Protein AF-A0A9W7YNX8-F1 (afdb_monomer)

Nearest PDB structures (foldseek):
  4gmn-assembly1_A  TM=9.126E-01  e=1.471E-04  Thermochaetoides thermophila DSM 1495
  5aff-assembly1_A  TM=9.049E-01  e=1.139E-04  Thermochaetoides thermophila
  4gmo-assembly1_A  TM=9.053E-01  e=1.629E-04  Thermochaetoides thermophila DSM 1495
  7ozs-assembly1_F  TM=9.082E-01  e=2.331E-04  Thermochaetoides thermophila DSM 1495
  2b0h-assembly1_A  TM=4.043E-01  e=4.096E+00  Mus musculus

Mean predicted aligned error: 2.85 Å

Structure (mmCIF, N/CA/C/O backbone):
data_AF-A0A9W7YNX8-F1
#
_entry.id   AF-A0A9W7YNX8-F1
#
loop_
_atom_site.group_PDB
_atom_site.id
_atom_site.type_symbol
_atom_site.label_atom_id
_atom_site.label_alt_id
_atom_site.label_comp_id
_atom_site.label_asym_id
_atom_site.label_entity_id
_atom_site.label_seq_id
_atom_site.pdbx_PDB_ins_code
_atom_site.Cartn_x
_atom_site.Cartn_y
_atom_site.Cartn_z
_atom_site.occupancy
_atom_site.B_iso_or_equiv
_atom_site.auth_seq_id
_atom_site.auth_comp_id
_atom_site.auth_asym_id
_atom_site.auth_atom_id
_atom_site.pdbx_PDB_model_num
ATOM 1 N N . PRO A 1 1 ? 0.840 -0.116 -20.054 1.00 62.81 1 PRO A N 1
ATOM 2 C CA . PRO A 1 1 ? 1.959 0.172 -20.980 1.00 62.81 1 PRO A CA 1
ATOM 3 C C . PRO A 1 1 ? 1.758 1.511 -21.701 1.00 62.81 1 PRO A C 1
ATOM 5 O O . PRO A 1 1 ? 0.678 1.756 -22.229 1.00 62.81 1 PRO A O 1
ATOM 8 N N . GLY A 1 2 ? 2.761 2.388 -21.677 1.00 78.69 2 GLY A N 1
ATOM 9 C CA . GLY A 1 2 ? 2.776 3.681 -22.373 1.00 78.69 2 GLY A CA 1
ATOM 10 C C . GLY A 1 2 ? 2.306 4.892 -21.555 1.00 78.69 2 GLY A C 1
ATOM 11 O O . GLY A 1 2 ? 2.295 6.002 -22.076 1.00 78.69 2 GLY A O 1
ATOM 12 N N . HIS A 1 3 ? 1.948 4.718 -20.277 1.00 89.56 3 HIS A N 1
ATOM 13 C CA . HIS A 1 3 ? 1.423 5.790 -19.413 1.00 89.56 3 HIS A CA 1
ATOM 14 C C . HIS A 1 3 ? 2.225 5.958 -18.113 1.00 89.56 3 HIS A C 1
ATOM 16 O O . HIS A 1 3 ? 1.653 6.114 -17.032 1.00 89.56 3 HIS A O 1
ATOM 22 N N . VAL A 1 4 ? 3.556 5.928 -18.217 1.00 95.06 4 VAL A N 1
ATOM 23 C CA . VAL A 1 4 ? 4.480 5.984 -17.068 1.00 95.06 4 VAL A CA 1
ATOM 24 C C . VAL A 1 4 ? 4.237 7.218 -16.190 1.00 95.06 4 VAL A C 1
ATOM 26 O O . VAL A 1 4 ? 4.156 7.088 -14.974 1.00 95.06 4 VAL A O 1
ATOM 29 N N . ASP A 1 5 ? 4.015 8.398 -16.775 1.00 96.38 5 ASP A N 1
ATOM 30 C CA . ASP A 1 5 ? 3.772 9.624 -15.997 1.00 96.38 5 ASP A CA 1
ATOM 31 C C . ASP A 1 5 ? 2.459 9.589 -15.206 1.00 96.38 5 ASP A C 1
ATOM 33 O O . ASP A 1 5 ? 2.380 10.073 -14.073 1.00 96.38 5 ASP A O 1
ATOM 37 N N . ALA A 1 6 ? 1.406 9.013 -15.791 1.00 96.25 6 ALA A N 1
ATOM 38 C CA . ALA A 1 6 ? 0.133 8.853 -15.099 1.00 96.25 6 ALA A CA 1
ATOM 39 C C . ALA A 1 6 ? 0.270 7.842 -13.956 1.00 96.25 6 ALA A C 1
ATOM 41 O O . ALA A 1 6 ? -0.151 8.136 -12.837 1.00 96.25 6 ALA A O 1
ATOM 42 N N . ASN A 1 7 ? 0.923 6.706 -14.222 1.00 97.25 7 ASN A N 1
ATOM 43 C CA . ASN A 1 7 ? 1.244 5.700 -13.215 1.00 97.25 7 ASN A CA 1
ATOM 44 C C . ASN A 1 7 ? 2.050 6.312 -12.058 1.00 97.25 7 ASN A C 1
ATOM 46 O O . ASN A 1 7 ? 1.671 6.145 -10.901 1.00 97.25 7 ASN A O 1
ATOM 50 N N . ARG A 1 8 ? 3.063 7.132 -12.365 1.00 97.56 8 ARG A N 1
ATOM 51 C CA . ARG A 1 8 ? 3.859 7.863 -11.373 1.00 97.56 8 ARG A CA 1
ATOM 52 C C . ARG A 1 8 ? 3.000 8.736 -10.470 1.00 97.56 8 ARG A C 1
ATOM 54 O O . ARG A 1 8 ? 3.112 8.646 -9.251 1.00 97.56 8 ARG A O 1
ATOM 61 N N . ARG A 1 9 ? 2.128 9.572 -11.043 1.00 97.50 9 ARG A N 1
ATOM 62 C CA . ARG A 1 9 ? 1.248 10.455 -10.254 1.00 97.50 9 ARG A CA 1
ATOM 63 C C . ARG A 1 9 ? 0.296 9.667 -9.361 1.00 97.50 9 ARG A C 1
ATOM 65 O O . ARG A 1 9 ? 0.153 10.013 -8.194 1.00 97.50 9 ARG A O 1
ATOM 72 N N . ILE A 1 10 ? -0.324 8.616 -9.895 1.00 96.50 10 ILE A N 1
ATOM 73 C CA . ILE A 1 10 ? -1.266 7.775 -9.146 1.00 96.50 10 ILE A CA 1
ATOM 74 C C . ILE A 1 10 ? -0.538 7.025 -8.028 1.00 96.50 10 ILE A C 1
ATOM 76 O O . ILE A 1 10 ? -0.974 7.069 -6.883 1.00 96.50 10 ILE A O 1
ATOM 80 N N . GLY A 1 11 ? 0.600 6.397 -8.330 1.00 96.88 11 GLY A N 1
ATOM 81 C CA . GLY A 1 11 ? 1.402 5.663 -7.353 1.00 96.88 11 GLY A CA 1
ATOM 82 C C . GLY A 1 11 ? 1.874 6.548 -6.205 1.00 96.88 11 GLY A C 1
ATOM 83 O O . GLY A 1 11 ? 1.693 6.195 -5.043 1.00 96.88 11 GLY A O 1
ATOM 84 N N . LEU A 1 12 ? 2.416 7.729 -6.514 1.00 97.75 12 LEU A N 1
ATOM 85 C CA . LEU A 1 12 ? 2.821 8.689 -5.487 1.00 97.75 12 LEU A CA 1
ATOM 86 C C . LEU A 1 12 ? 1.625 9.173 -4.664 1.00 97.75 12 LEU A C 1
ATOM 88 O O . LEU A 1 12 ? 1.712 9.204 -3.441 1.00 97.75 12 LEU A O 1
ATOM 92 N N . PHE A 1 13 ? 0.492 9.473 -5.303 1.00 97.75 13 PHE A N 1
ATOM 93 C CA . PHE A 1 13 ? -0.720 9.880 -4.595 1.00 97.75 13 PHE A CA 1
ATOM 94 C C . PHE A 1 13 ? -1.215 8.807 -3.614 1.00 97.75 13 PHE A C 1
ATOM 96 O O . PHE A 1 13 ? -1.494 9.126 -2.458 1.00 97.75 13 PHE A O 1
ATOM 103 N N . LEU A 1 14 ? -1.276 7.540 -4.038 1.00 97.88 14 LEU A N 1
ATOM 104 C CA . LEU A 1 14 ? -1.677 6.429 -3.172 1.00 97.88 14 LEU A CA 1
ATOM 105 C C . LEU A 1 14 ? -0.748 6.311 -1.958 1.00 97.88 14 LEU A C 1
ATOM 107 O O . LEU A 1 14 ? -1.221 6.243 -0.824 1.00 97.88 14 LEU A O 1
ATOM 111 N N . VAL A 1 15 ? 0.570 6.338 -2.172 1.00 98.00 15 VAL A N 1
ATOM 112 C CA . VAL A 1 15 ? 1.543 6.153 -1.086 1.00 98.00 15 VAL A CA 1
ATOM 113 C C . VAL A 1 15 ? 1.584 7.363 -0.147 1.00 98.00 15 VAL A C 1
ATOM 115 O O . VAL A 1 15 ? 1.548 7.174 1.067 1.00 98.00 15 VAL A O 1
ATOM 118 N N . ASP A 1 16 ? 1.637 8.593 -0.665 1.00 97.12 16 ASP A N 1
ATOM 119 C CA . ASP A 1 16 ? 1.766 9.811 0.149 1.00 97.12 16 ASP A CA 1
ATOM 120 C C . ASP A 1 16 ? 0.455 10.238 0.806 1.00 97.12 16 ASP A C 1
ATOM 122 O O . ASP A 1 16 ? 0.411 10.506 2.008 1.00 97.12 16 ASP A O 1
ATOM 126 N N . HIS A 1 17 ? -0.622 10.313 0.028 1.00 96.50 17 HIS A N 1
ATOM 127 C CA . HIS A 1 17 ? -1.843 10.991 0.457 1.00 96.50 17 HIS A CA 1
ATOM 128 C C . HIS A 1 17 ? -2.926 10.045 0.960 1.00 96.50 17 HIS A C 1
ATOM 130 O O . HIS A 1 17 ? -3.728 10.462 1.792 1.00 96.50 17 HIS A O 1
ATOM 136 N N . VAL A 1 18 ? -2.949 8.791 0.503 1.00 97.00 18 VAL A N 1
ATOM 137 C CA . VAL A 1 18 ? -3.925 7.808 0.993 1.00 97.00 18 VAL A CA 1
ATOM 138 C C . VAL A 1 18 ? -3.324 6.971 2.115 1.00 97.00 18 VAL A C 1
ATOM 140 O O . VAL A 1 18 ? -3.890 6.896 3.196 1.00 97.00 18 VAL A O 1
ATOM 143 N N . ILE A 1 19 ? -2.146 6.383 1.912 1.00 98.00 19 ILE A N 1
ATOM 144 C CA . ILE A 1 19 ? -1.564 5.471 2.901 1.00 98.00 19 ILE A CA 1
ATOM 145 C C . ILE A 1 19 ? -0.823 6.250 3.993 1.00 98.00 19 ILE A C 1
ATOM 147 O O . ILE A 1 19 ? -1.210 6.198 5.162 1.00 98.00 19 ILE A O 1
ATOM 151 N N . ALA A 1 20 ? 0.236 6.988 3.644 1.00 97.31 20 ALA A N 1
ATOM 152 C CA . ALA A 1 20 ? 1.098 7.630 4.637 1.00 97.31 20 ALA A CA 1
ATOM 153 C C . ALA A 1 20 ? 0.343 8.674 5.469 1.00 97.31 20 ALA A C 1
ATOM 155 O O . ALA A 1 20 ? 0.404 8.631 6.700 1.00 97.31 20 ALA A O 1
ATOM 156 N N . ALA A 1 21 ? -0.405 9.570 4.820 1.00 96.38 21 ALA A N 1
ATOM 157 C CA . ALA A 1 21 ? -1.156 10.610 5.515 1.00 96.38 21 ALA A CA 1
ATOM 158 C C . ALA A 1 21 ? -2.226 10.035 6.459 1.00 96.38 21 ALA A C 1
ATOM 160 O O . ALA A 1 21 ? -2.331 10.488 7.600 1.00 96.38 21 ALA A O 1
ATOM 161 N N . SER A 1 22 ? -2.980 9.006 6.048 1.00 96.31 22 SER A N 1
ATOM 162 C CA . SER A 1 22 ? -3.975 8.374 6.927 1.00 96.31 22 SER A CA 1
ATOM 163 C C . SER A 1 22 ? -3.332 7.644 8.106 1.00 96.31 22 SER A C 1
ATOM 165 O O . SER A 1 22 ? -3.827 7.740 9.231 1.00 96.31 22 SER A O 1
ATOM 167 N N . LEU A 1 23 ? -2.200 6.968 7.891 1.00 96.31 23 LEU 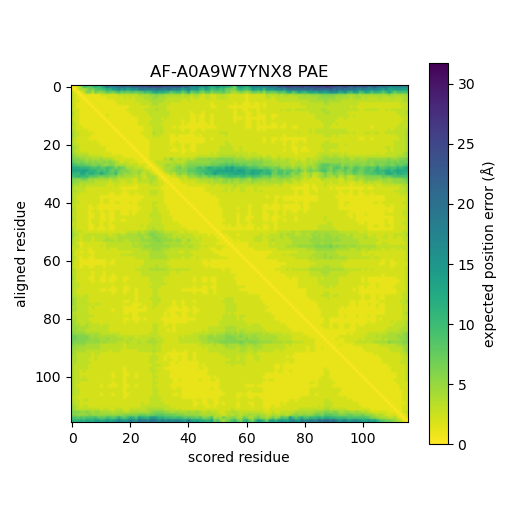A N 1
ATOM 168 C CA . LEU A 1 23 ? -1.447 6.323 8.969 1.00 96.31 23 LEU A CA 1
ATOM 169 C C . LEU A 1 23 ? -0.868 7.344 9.958 1.00 96.31 23 LEU A C 1
ATOM 171 O O . LEU A 1 23 ? -0.927 7.123 11.167 1.00 96.31 23 LEU A O 1
ATOM 175 N N . GLN A 1 24 ? -0.352 8.472 9.467 1.00 94.50 24 GLN A N 1
ATOM 176 C CA . GLN A 1 24 ? 0.164 9.555 10.303 1.00 94.50 24 GLN A CA 1
ATOM 177 C C . GLN A 1 24 ? -0.949 10.244 11.101 1.00 94.50 24 GLN A C 1
ATOM 179 O O . GLN A 1 24 ? -0.772 10.505 12.291 1.00 94.50 24 GLN A O 1
ATOM 184 N N . ALA A 1 25 ? -2.099 10.505 10.475 1.00 92.06 25 ALA A N 1
ATOM 185 C CA . ALA A 1 25 ? -3.263 11.064 11.154 1.00 92.06 25 ALA A CA 1
ATOM 186 C C . ALA A 1 25 ? -3.756 10.132 12.271 1.00 92.06 25 ALA A C 1
ATOM 188 O O . ALA A 1 25 ? -4.056 10.588 13.372 1.00 92.06 25 ALA A O 1
ATOM 189 N N . ASN A 1 26 ? -3.759 8.818 12.030 1.00 91.88 26 ASN A N 1
ATOM 190 C CA . ASN A 1 26 ? -4.164 7.834 13.031 1.00 91.88 26 ASN A CA 1
ATOM 191 C C . ASN A 1 26 ? -3.146 7.641 14.175 1.00 91.88 26 ASN A C 1
ATOM 193 O O . ASN A 1 26 ? -3.497 7.104 15.222 1.00 91.88 26 ASN A O 1
ATOM 197 N N . ALA A 1 27 ? -1.893 8.072 14.005 1.00 88.88 27 ALA A N 1
ATOM 198 C CA . ALA A 1 27 ? -0.890 8.029 15.072 1.00 88.88 27 ALA A CA 1
ATOM 199 C C . ALA A 1 27 ? -1.123 9.091 16.164 1.00 88.88 27 ALA A C 1
ATOM 201 O O . ALA A 1 27 ? -0.498 9.025 17.223 1.00 88.88 27 ALA A O 1
ATOM 202 N N . GLN A 1 28 ? -1.999 10.069 15.917 1.00 87.69 28 GLN A N 1
ATOM 203 C CA . GLN A 1 28 ? -2.344 11.100 16.890 1.00 87.69 28 GLN A CA 1
ATOM 204 C C . GLN A 1 28 ? -3.271 10.559 17.996 1.00 87.69 28 GLN A C 1
ATOM 206 O O . GLN A 1 28 ? -4.016 9.596 17.776 1.00 87.69 28 GLN A O 1
ATOM 211 N N . PRO A 1 29 ? -3.270 11.176 19.193 1.00 83.19 29 PRO A N 1
ATOM 212 C CA . PRO A 1 29 ? -4.231 10.851 20.243 1.00 83.19 29 PRO A CA 1
ATOM 213 C C . PRO A 1 29 ? -5.671 10.952 19.720 1.00 83.19 29 PRO A C 1
ATOM 215 O O . PRO A 1 29 ? -6.052 11.967 19.143 1.00 83.19 29 PRO A O 1
ATOM 218 N N . GLY A 1 30 ? -6.470 9.901 19.917 1.00 82.00 30 GLY A N 1
ATOM 219 C CA . GLY A 1 30 ? -7.838 9.830 19.387 1.00 82.00 30 GLY A CA 1
ATOM 220 C C . GLY A 1 30 ? -7.964 9.207 17.991 1.00 82.00 30 GLY A C 1
ATOM 221 O O . GLY A 1 30 ? -9.044 9.268 17.407 1.00 82.00 30 GLY A O 1
ATOM 222 N N . GLY A 1 31 ? -6.900 8.587 17.465 1.00 82.25 31 GLY A N 1
ATOM 223 C CA . GLY A 1 31 ? -6.958 7.777 16.247 1.00 82.25 31 GLY A CA 1
ATOM 224 C C . GLY A 1 31 ? -8.086 6.733 16.269 1.00 82.25 31 GLY A C 1
ATOM 225 O O . GLY A 1 31 ? -8.360 6.102 17.294 1.00 82.25 31 GLY A O 1
ATOM 226 N N . THR A 1 32 ? -8.754 6.554 15.128 1.00 90.62 32 THR A N 1
ATOM 227 C CA . THR A 1 32 ? -9.907 5.655 14.964 1.00 90.62 32 THR A CA 1
ATOM 228 C C . THR A 1 32 ? -9.636 4.601 13.890 1.00 90.62 32 THR A C 1
ATOM 230 O O . THR A 1 32 ? -8.681 4.681 13.123 1.00 90.62 32 THR A O 1
ATOM 233 N N . CYS A 1 33 ? -10.498 3.589 13.792 1.00 91.75 33 CYS A N 1
ATOM 234 C CA . CYS A 1 33 ? -10.390 2.569 12.746 1.00 91.75 33 CYS A CA 1
ATOM 235 C C . CYS A 1 33 ? -10.883 3.022 11.358 1.00 91.75 33 CYS A C 1
ATOM 237 O O . CYS A 1 33 ? -10.834 2.229 10.421 1.00 91.75 33 CYS A O 1
ATOM 239 N N . ALA A 1 34 ? -11.318 4.279 11.192 1.00 94.12 34 ALA A N 1
ATOM 240 C CA . ALA A 1 34 ? -11.896 4.777 9.938 1.00 94.12 34 ALA A CA 1
ATOM 241 C C . ALA A 1 34 ? -10.926 4.716 8.742 1.00 94.12 34 ALA A C 1
ATOM 243 O O . ALA A 1 34 ? -11.355 4.602 7.599 1.00 94.12 34 ALA A O 1
ATOM 244 N N . ALA A 1 35 ? -9.616 4.756 8.999 1.00 95.75 35 ALA A N 1
ATOM 245 C CA . ALA A 1 35 ? -8.598 4.675 7.956 1.00 95.75 35 ALA A CA 1
ATOM 246 C C . ALA A 1 35 ? -8.353 3.248 7.428 1.00 95.75 35 ALA A C 1
ATOM 248 O O . ALA A 1 35 ? -7.653 3.097 6.433 1.00 95.75 35 ALA A O 1
ATOM 249 N N . VAL A 1 36 ? -8.889 2.199 8.066 1.00 97.62 36 VAL A N 1
ATOM 250 C CA . VAL A 1 36 ? -8.577 0.806 7.693 1.00 97.62 36 VAL A CA 1
ATOM 251 C C . VAL A 1 36 ? -8.970 0.497 6.252 1.00 97.62 36 VAL A C 1
ATOM 253 O O . VAL A 1 36 ? -8.142 -0.021 5.511 1.00 97.62 36 VAL A O 1
ATOM 256 N N . GLU A 1 37 ? -10.202 0.808 5.850 1.00 97.19 37 GLU A N 1
ATOM 257 C CA . GLU A 1 37 ? -10.685 0.505 4.498 1.00 97.19 37 GLU A CA 1
ATOM 258 C C . GLU A 1 37 ? -9.914 1.254 3.405 1.00 97.19 37 GLU A C 1
ATOM 260 O O . GLU A 1 37 ? -9.345 0.578 2.550 1.00 97.19 37 GLU A O 1
ATOM 265 N N . PRO A 1 38 ? -9.802 2.599 3.423 1.00 97.12 38 PRO A N 1
ATOM 266 C CA . PRO A 1 38 ? -9.093 3.308 2.359 1.00 97.12 38 PRO A CA 1
ATOM 267 C C . PRO A 1 38 ? -7.614 2.916 2.276 1.00 97.12 38 PRO A C 1
ATOM 269 O O . PRO A 1 38 ? -7.070 2.831 1.179 1.00 97.12 38 PRO A O 1
ATOM 272 N N . VAL A 1 39 ? -6.962 2.636 3.412 1.00 98.38 39 VAL A N 1
ATOM 273 C CA . VAL A 1 39 ? -5.563 2.190 3.419 1.00 98.38 39 VAL A CA 1
ATOM 274 C C . VAL A 1 39 ? -5.427 0.768 2.873 1.00 98.38 39 VAL A C 1
ATOM 276 O O . VAL A 1 39 ? -4.502 0.512 2.107 1.00 98.38 39 VAL A O 1
ATOM 279 N N . ALA A 1 40 ? -6.328 -0.150 3.234 1.00 98.31 40 ALA A N 1
ATOM 280 C CA . ALA A 1 40 ? -6.301 -1.518 2.720 1.00 98.31 40 ALA A CA 1
ATOM 281 C C . ALA A 1 40 ? -6.529 -1.554 1.201 1.00 98.31 40 ALA A C 1
ATOM 283 O O . ALA A 1 40 ? -5.728 -2.156 0.496 1.00 98.31 40 ALA A O 1
ATOM 284 N N . GLU A 1 41 ? -7.542 -0.846 0.692 1.00 98.31 41 GLU A N 1
ATOM 285 C CA . GLU A 1 41 ? -7.816 -0.764 -0.753 1.00 98.31 41 GLU A CA 1
ATOM 286 C C . GLU A 1 41 ? -6.651 -0.120 -1.518 1.00 98.31 41 GLU A C 1
ATOM 288 O O . GLU A 1 41 ? -6.265 -0.581 -2.589 1.00 98.31 41 GLU A O 1
ATOM 293 N N . ALA A 1 42 ? -6.041 0.933 -0.963 1.00 98.44 42 ALA A N 1
ATOM 294 C CA . ALA A 1 42 ? -4.886 1.571 -1.587 1.00 98.44 42 ALA A CA 1
ATOM 295 C C . ALA A 1 42 ? -3.659 0.652 -1.639 1.00 98.44 42 ALA A C 1
ATOM 297 O O . ALA A 1 42 ? -2.887 0.730 -2.593 1.00 98.44 42 ALA A O 1
ATOM 298 N N . LEU A 1 43 ? -3.470 -0.204 -0.630 1.00 98.56 43 LEU A N 1
ATOM 299 C CA . LEU A 1 43 ? -2.412 -1.212 -0.622 1.00 98.56 43 LEU A CA 1
ATOM 300 C C . LEU A 1 43 ? -2.676 -2.314 -1.648 1.00 98.56 43 LEU A C 1
ATOM 302 O O . LEU A 1 43 ? -1.764 -2.630 -2.404 1.00 98.56 43 LEU A O 1
ATOM 306 N N . ASP A 1 44 ? -3.899 -2.838 -1.722 1.00 98.44 44 ASP A N 1
ATOM 307 C CA . ASP A 1 44 ? -4.265 -3.854 -2.716 1.00 98.44 44 ASP A CA 1
ATOM 308 C C . ASP A 1 44 ? -4.052 -3.317 -4.145 1.00 98.44 44 ASP A C 1
ATOM 310 O O . ASP A 1 44 ? -3.338 -3.935 -4.935 1.00 98.44 44 ASP A O 1
ATOM 314 N N . LEU A 1 45 ? -4.510 -2.091 -4.435 1.00 98.00 45 LEU A N 1
ATOM 315 C CA . LEU A 1 45 ? -4.239 -1.418 -5.715 1.00 98.00 45 LEU A CA 1
ATOM 316 C C . LEU A 1 45 ? -2.741 -1.247 -5.989 1.00 98.00 45 LEU A C 1
ATOM 318 O O . LEU A 1 45 ? -2.292 -1.380 -7.126 1.00 98.00 45 LEU A O 1
ATOM 322 N N . LEU A 1 46 ? -1.948 -0.927 -4.966 1.00 97.94 46 LEU A N 1
ATOM 323 C CA . LEU A 1 46 ? -0.503 -0.791 -5.111 1.00 97.94 46 LEU A CA 1
ATOM 324 C C . LEU A 1 46 ? 0.151 -2.133 -5.474 1.00 97.94 46 LEU A C 1
ATOM 326 O O . LEU A 1 46 ? 1.068 -2.154 -6.296 1.00 97.94 46 LEU A O 1
ATOM 330 N N . PHE A 1 47 ? -0.302 -3.230 -4.865 1.00 97.81 47 PHE A N 1
ATOM 331 C CA . PHE A 1 47 ? 0.201 -4.572 -5.151 1.00 97.81 47 PHE A CA 1
ATOM 332 C C . PHE A 1 47 ? -0.163 -5.007 -6.568 1.00 97.81 47 PHE A C 1
ATOM 334 O O . PHE A 1 47 ? 0.701 -5.529 -7.269 1.00 97.81 47 PHE A O 1
ATOM 341 N N . ASP A 1 48 ? -1.385 -4.716 -7.014 1.00 97.38 48 ASP A N 1
ATOM 342 C CA . ASP A 1 48 ? -1.834 -5.004 -8.377 1.00 97.38 48 ASP A CA 1
ATOM 343 C C . ASP A 1 48 ? -1.038 -4.210 -9.418 1.00 97.38 48 ASP A C 1
ATOM 345 O O . ASP A 1 48 ? -0.650 -4.749 -10.454 1.00 97.38 48 ASP A O 1
ATOM 349 N N . ILE A 1 49 ? -0.754 -2.931 -9.141 1.00 95.88 49 ILE A N 1
ATOM 350 C CA . ILE A 1 49 ? 0.031 -2.086 -10.044 1.00 95.88 49 ILE A CA 1
ATOM 351 C C . ILE A 1 49 ? 1.486 -2.562 -10.086 1.00 95.88 49 ILE A C 1
ATOM 353 O O . ILE A 1 49 ? 2.017 -2.763 -11.166 1.00 95.88 49 ILE A O 1
ATOM 357 N N . TYR A 1 50 ? 2.158 -2.744 -8.948 1.00 96.69 50 TYR A N 1
ATOM 358 C CA . TYR A 1 50 ? 3.615 -2.967 -8.901 1.00 96.69 50 TYR A CA 1
ATOM 359 C C . TYR A 1 50 ? 4.027 -4.422 -8.625 1.00 96.69 50 TYR A C 1
ATOM 361 O O . TYR A 1 50 ? 5.133 -4.680 -8.135 1.00 96.69 50 TYR A O 1
ATOM 369 N N . GLY A 1 51 ? 3.143 -5.371 -8.930 1.00 95.75 51 GLY A N 1
ATOM 370 C CA . GLY A 1 51 ? 3.331 -6.801 -8.680 1.00 95.75 51 GLY A CA 1
ATOM 371 C C . GLY A 1 51 ? 4.382 -7.490 -9.550 1.00 95.75 51 GLY A C 1
ATOM 372 O O . GLY A 1 51 ? 4.852 -8.554 -9.167 1.00 95.75 51 GLY A O 1
ATOM 373 N N . ASP A 1 52 ? 4.780 -6.896 -10.677 1.00 93.75 52 ASP A N 1
ATOM 374 C CA . ASP A 1 52 ? 5.712 -7.510 -11.631 1.00 93.75 52 ASP A CA 1
ATOM 375 C C . ASP A 1 52 ? 6.701 -6.473 -12.185 1.00 93.75 52 ASP A C 1
ATOM 377 O O . ASP A 1 52 ? 6.310 -5.433 -12.723 1.00 93.75 52 ASP A O 1
ATOM 381 N N . MET A 1 53 ? 8.001 -6.752 -12.062 1.00 93.88 53 MET A N 1
ATOM 382 C CA . MET A 1 53 ? 9.063 -5.892 -12.589 1.00 93.88 53 MET A CA 1
ATOM 383 C C . MET A 1 53 ? 9.064 -5.743 -14.117 1.00 93.88 53 MET A C 1
ATOM 385 O O . MET A 1 53 ? 9.709 -4.824 -14.625 1.00 93.88 53 MET A O 1
ATOM 389 N N . ALA A 1 54 ? 8.419 -6.651 -14.858 1.00 93.75 54 ALA A N 1
ATOM 390 C CA . ALA A 1 54 ? 8.411 -6.648 -16.320 1.00 93.75 54 ALA A CA 1
ATOM 391 C C . ALA A 1 54 ? 7.608 -5.477 -16.908 1.00 93.75 54 ALA A C 1
ATOM 393 O O . ALA A 1 54 ? 7.735 -5.169 -18.097 1.00 93.75 54 ALA A O 1
ATOM 394 N N . TYR A 1 55 ? 6.789 -4.806 -16.093 1.00 94.19 55 TYR A N 1
ATOM 395 C CA . TYR A 1 55 ? 6.042 -3.636 -16.526 1.00 94.19 55 TYR A CA 1
ATOM 396 C C . TYR A 1 55 ? 6.934 -2.404 -16.721 1.00 94.19 55 TYR A C 1
ATOM 398 O O . TYR A 1 55 ? 7.858 -2.119 -15.960 1.00 94.19 55 TYR A O 1
ATOM 406 N N . ASP A 1 56 ? 6.581 -1.605 -17.727 1.00 94.50 56 ASP A N 1
ATOM 407 C CA . ASP A 1 56 ? 7.324 -0.425 -18.180 1.00 94.50 56 ASP A CA 1
ATOM 408 C C . ASP A 1 56 ? 7.448 0.688 -17.129 1.00 94.50 56 ASP A C 1
ATOM 410 O O . ASP A 1 56 ? 8.319 1.550 -17.237 1.00 94.50 56 ASP A O 1
ATOM 414 N N . TYR A 1 57 ? 6.594 0.668 -16.108 1.00 94.69 57 TYR A N 1
ATOM 415 C CA . TYR A 1 57 ? 6.588 1.637 -15.019 1.00 94.69 57 TYR A CA 1
ATOM 416 C C . TYR A 1 57 ? 7.326 1.1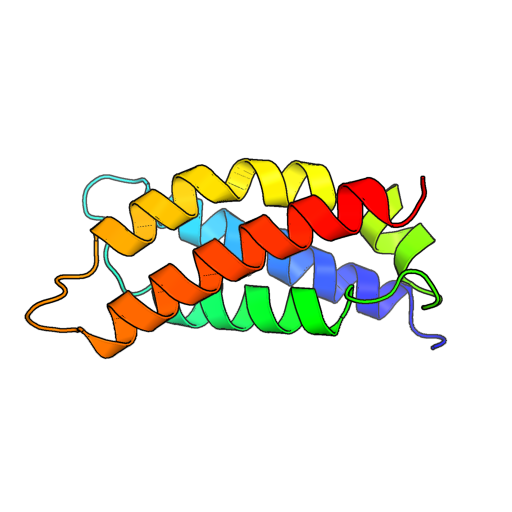72 -13.751 1.00 94.69 57 TYR A C 1
ATOM 418 O O . TYR A 1 57 ? 7.599 2.012 -12.896 1.00 94.69 57 TYR A O 1
ATOM 426 N N . ASP A 1 58 ? 7.693 -0.107 -13.597 1.00 96.00 58 ASP A N 1
ATOM 427 C CA . ASP A 1 58 ? 8.300 -0.585 -12.341 1.00 96.00 58 ASP A CA 1
ATOM 428 C C . ASP A 1 58 ? 9.654 0.091 -12.074 1.00 96.00 58 ASP A C 1
ATOM 430 O O . ASP A 1 58 ? 9.867 0.707 -11.031 1.00 96.00 58 ASP A O 1
ATOM 434 N N . GLU A 1 59 ? 10.554 0.073 -13.056 1.00 95.69 59 GLU A N 1
ATOM 435 C CA . GLU A 1 59 ? 11.851 0.744 -12.938 1.00 95.69 59 GLU A CA 1
ATOM 436 C C . GLU A 1 59 ? 11.718 2.277 -12.798 1.00 95.69 59 GLU A C 1
ATOM 438 O O . GLU A 1 59 ? 12.204 2.834 -11.808 1.00 95.69 59 GLU A O 1
ATOM 443 N N . PRO A 1 60 ? 11.075 3.012 -13.731 1.00 96.69 60 PRO A N 1
ATOM 444 C CA . PRO A 1 60 ? 11.052 4.471 -13.662 1.00 96.69 60 PRO A CA 1
ATOM 445 C C . PRO A 1 60 ? 10.197 5.035 -12.521 1.00 96.69 60 PRO A C 1
ATOM 447 O O . PRO A 1 60 ? 10.408 6.190 -12.159 1.00 96.69 60 PRO A O 1
ATOM 450 N N . VAL A 1 61 ? 9.264 4.259 -11.957 1.00 97.12 61 VAL A N 1
ATOM 451 C CA . VAL A 1 61 ? 8.385 4.707 -10.869 1.00 97.12 61 VAL A CA 1
ATOM 452 C C . VAL A 1 61 ? 8.711 3.991 -9.567 1.00 97.12 61 VAL A C 1
ATOM 454 O O . VAL A 1 61 ? 9.238 4.618 -8.654 1.00 97.12 61 VAL A O 1
ATOM 457 N N . PHE A 1 62 ? 8.439 2.691 -9.449 1.00 97.19 62 PHE A N 1
ATOM 458 C CA . PHE A 1 62 ? 8.561 1.981 -8.171 1.00 97.19 62 PHE A CA 1
ATOM 459 C C . PHE A 1 62 ? 9.988 2.026 -7.607 1.00 97.19 62 PHE A C 1
ATOM 461 O O . PHE A 1 62 ? 10.189 2.340 -6.425 1.00 97.19 62 PHE A O 1
ATOM 468 N N . VAL A 1 63 ? 10.980 1.756 -8.461 1.00 96.62 63 VAL A N 1
ATOM 469 C CA . VAL A 1 63 ? 12.398 1.730 -8.082 1.00 96.62 63 VAL A CA 1
ATOM 470 C C . VAL A 1 63 ? 12.940 3.147 -7.902 1.00 96.62 63 VAL A C 1
ATOM 472 O O . VAL A 1 63 ? 13.416 3.488 -6.815 1.00 96.62 63 VAL A O 1
ATOM 475 N N . ARG A 1 64 ? 12.850 3.999 -8.932 1.00 97.31 64 ARG A N 1
ATOM 476 C CA . ARG A 1 64 ? 13.460 5.342 -8.901 1.00 97.31 64 ARG A CA 1
ATOM 477 C C . ARG A 1 64 ? 12.811 6.295 -7.897 1.00 97.31 64 ARG A C 1
ATOM 479 O O . ARG A 1 64 ? 13.532 7.072 -7.274 1.00 97.31 64 ARG A O 1
ATOM 486 N N . GLU A 1 65 ? 11.502 6.190 -7.657 1.00 97.75 65 GLU A N 1
ATOM 487 C CA . GLU A 1 65 ? 10.799 6.971 -6.622 1.00 97.75 65 GLU A CA 1
ATOM 488 C C . GLU A 1 65 ? 10.922 6.363 -5.217 1.00 97.75 65 GLU A C 1
ATOM 490 O O . GLU A 1 65 ? 10.357 6.884 -4.251 1.00 97.75 65 GLU A O 1
ATOM 495 N N . LYS A 1 66 ? 11.683 5.269 -5.071 1.00 97.25 66 LYS A N 1
ATOM 496 C CA . LYS A 1 66 ? 12.005 4.636 -3.786 1.00 97.25 66 LYS A CA 1
ATOM 497 C C . LYS A 1 66 ? 10.751 4.242 -2.998 1.00 97.25 66 LYS A C 1
ATOM 499 O O . LYS A 1 66 ? 10.683 4.448 -1.782 1.00 97.25 66 LYS A O 1
ATOM 504 N N . LEU A 1 67 ? 9.768 3.640 -3.668 1.00 97.56 67 LEU A N 1
ATOM 505 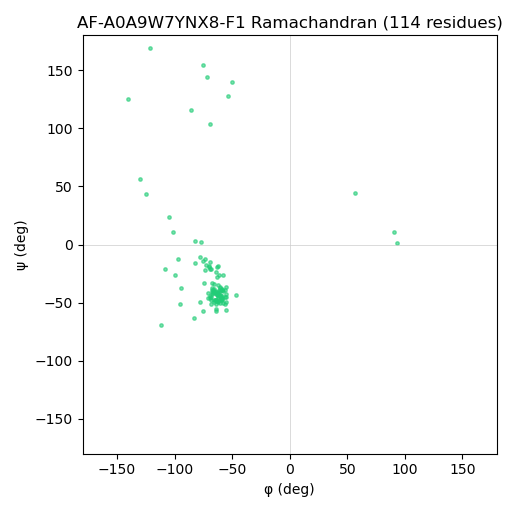C CA . LEU A 1 67 ? 8.523 3.233 -3.011 1.00 97.56 67 LEU A CA 1
ATOM 506 C C . LEU A 1 67 ? 8.757 2.095 -2.006 1.00 97.56 67 LEU A C 1
ATOM 508 O O . LEU A 1 67 ? 8.214 2.135 -0.905 1.00 97.56 67 LEU A O 1
ATOM 512 N N . LEU A 1 68 ? 9.643 1.139 -2.303 1.00 97.69 68 LEU A N 1
ATOM 513 C CA . LEU A 1 68 ? 9.925 0.013 -1.401 1.00 97.69 68 LEU A CA 1
ATOM 514 C C . LEU A 1 68 ? 10.406 0.441 0.010 1.00 97.69 68 LEU A C 1
ATOM 516 O O . LEU A 1 68 ? 9.826 -0.019 0.998 1.00 97.69 68 LEU A O 1
ATOM 520 N N . PRO A 1 69 ? 11.415 1.324 0.170 1.00 97.75 69 PRO A N 1
ATOM 521 C CA . PRO A 1 69 ? 11.775 1.863 1.484 1.00 97.75 69 PRO A CA 1
ATOM 522 C C . PRO A 1 69 ? 10.618 2.544 2.227 1.00 97.75 69 PRO A C 1
ATOM 524 O O . PRO A 1 69 ? 10.523 2.410 3.446 1.00 97.75 69 PRO A O 1
ATOM 527 N N . ARG A 1 70 ? 9.728 3.241 1.513 1.00 97.62 70 ARG A N 1
ATOM 528 C CA . ARG A 1 70 ? 8.567 3.922 2.107 1.00 97.62 70 ARG A CA 1
ATOM 529 C C . ARG A 1 70 ? 7.544 2.912 2.623 1.00 97.62 70 ARG A C 1
ATOM 531 O O . ARG A 1 70 ? 7.120 3.013 3.769 1.00 97.62 70 ARG A O 1
ATOM 538 N N . LEU A 1 71 ? 7.247 1.868 1.847 1.00 98.00 71 LEU A N 1
ATOM 539 C CA . LEU A 1 71 ? 6.381 0.762 2.276 1.00 98.00 71 LEU A CA 1
ATOM 540 C C . LEU A 1 71 ? 6.919 0.052 3.525 1.00 98.00 71 LEU A C 1
ATOM 542 O O . LEU A 1 71 ? 6.157 -0.258 4.441 1.00 98.00 71 LEU A O 1
ATOM 546 N N . ARG A 1 72 ? 8.242 -0.139 3.628 1.00 98.19 72 ARG A N 1
ATOM 547 C CA . ARG A 1 72 ? 8.876 -0.698 4.839 1.00 98.19 72 ARG A CA 1
ATOM 548 C C . ARG A 1 72 ? 8.577 0.120 6.090 1.00 98.19 72 ARG A C 1
ATOM 550 O O . ARG A 1 72 ? 8.317 -0.460 7.143 1.00 98.19 72 ARG A O 1
ATOM 557 N N . GLN A 1 73 ? 8.584 1.446 5.980 1.00 97.62 73 GLN A N 1
ATOM 558 C CA . GLN A 1 73 ? 8.295 2.344 7.102 1.00 97.62 73 GLN A CA 1
ATOM 559 C C . GLN A 1 73 ? 6.824 2.281 7.545 1.00 97.62 73 GLN A C 1
ATOM 561 O O . GLN A 1 73 ? 6.521 2.586 8.696 1.00 97.62 73 GLN A O 1
ATOM 566 N N . MET A 1 74 ? 5.917 1.826 6.677 1.00 97.50 74 MET A N 1
ATOM 567 C CA . MET A 1 74 ? 4.477 1.752 6.950 1.00 97.50 74 MET A CA 1
ATOM 568 C C . MET A 1 74 ? 4.059 0.505 7.741 1.00 97.50 74 MET A C 1
ATOM 570 O O . MET A 1 74 ? 2.979 0.500 8.329 1.00 97.50 74 MET A O 1
ATOM 574 N N . LEU A 1 75 ? 4.904 -0.530 7.841 1.00 97.75 75 LEU A N 1
ATOM 575 C CA . LEU A 1 75 ? 4.557 -1.779 8.539 1.00 97.75 75 LEU A CA 1
ATOM 576 C C . LEU A 1 75 ? 4.196 -1.577 10.017 1.00 97.75 75 LEU A C 1
ATOM 578 O O . LEU A 1 75 ? 3.236 -2.169 10.512 1.00 97.75 75 LEU A O 1
ATOM 582 N N . ALA A 1 7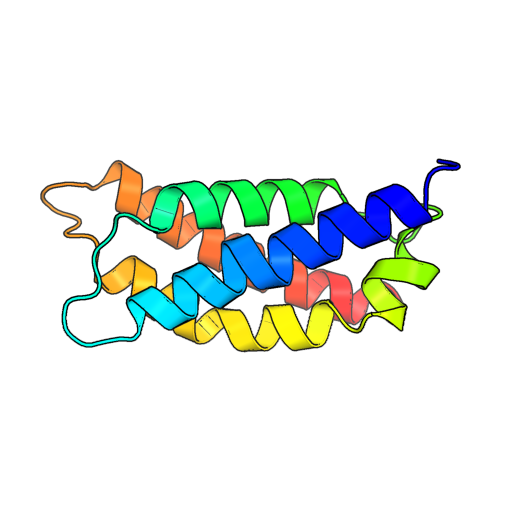6 ? 4.973 -0.774 10.745 1.00 97.38 76 ALA A N 1
ATOM 583 C CA . ALA A 1 76 ? 4.694 -0.514 12.155 1.00 97.38 76 ALA A CA 1
ATOM 584 C C . ALA A 1 76 ? 3.409 0.325 12.345 1.00 97.38 76 ALA A C 1
ATOM 586 O O . ALA A 1 76 ? 2.551 -0.108 13.119 1.00 97.38 76 ALA A O 1
ATOM 587 N N . PRO A 1 77 ? 3.205 1.442 11.616 1.00 97.38 77 PRO A N 1
ATOM 588 C CA . PRO A 1 77 ? 1.936 2.171 11.622 1.00 97.38 77 PRO A CA 1
ATOM 589 C C . PRO A 1 77 ? 0.718 1.323 11.235 1.00 97.38 77 PRO A C 1
ATOM 591 O O . PRO A 1 77 ? -0.315 1.439 11.888 1.00 97.38 77 PRO A O 1
ATOM 594 N N . MET A 1 78 ? 0.837 0.420 10.254 1.00 98.00 78 MET A N 1
ATOM 595 C CA . MET A 1 78 ? -0.239 -0.513 9.885 1.00 98.00 78 MET A CA 1
ATOM 596 C C . MET A 1 78 ? -0.650 -1.405 11.058 1.00 98.00 78 MET A C 1
ATOM 598 O O . MET A 1 78 ? -1.827 -1.503 11.396 1.00 98.00 78 MET A O 1
ATOM 602 N N . ARG A 1 79 ? 0.323 -1.988 11.769 1.00 97.38 79 ARG A N 1
ATOM 603 C CA . ARG A 1 79 ? 0.042 -2.781 12.978 1.00 97.38 79 ARG A CA 1
ATOM 604 C C . ARG A 1 79 ? -0.641 -1.953 14.064 1.00 97.38 79 ARG A C 1
ATOM 606 O O . ARG A 1 79 ? -1.492 -2.479 14.779 1.00 97.38 79 ARG A O 1
ATOM 613 N N . SER A 1 80 ? -0.263 -0.685 14.215 1.00 96.44 80 SER A N 1
ATOM 614 C CA . SER A 1 80 ? -0.918 0.236 15.149 1.00 96.44 80 SER A CA 1
ATOM 615 C C . SER A 1 80 ? -2.351 0.557 14.724 1.00 96.44 80 SER A C 1
ATOM 617 O O . SER A 1 80 ? -3.237 0.532 15.573 1.00 96.44 80 SER A O 1
ATOM 619 N N . LEU A 1 81 ? -2.605 0.760 13.427 1.00 97.38 81 LEU A N 1
ATOM 620 C CA . LEU A 1 81 ? -3.952 0.938 12.884 1.00 97.38 81 LEU A CA 1
ATOM 621 C C . LEU A 1 81 ? -4.839 -0.275 13.184 1.00 97.38 81 LEU A C 1
ATOM 623 O O . LEU A 1 81 ? -5.931 -0.110 13.710 1.00 97.38 81 LEU A O 1
ATOM 627 N N . CYS A 1 82 ? -4.364 -1.504 12.974 1.00 97.31 82 CYS A N 1
ATOM 628 C CA . CYS A 1 82 ? -5.185 -2.687 13.255 1.00 97.31 82 CYS A CA 1
ATOM 629 C C . CYS A 1 82 ? -5.560 -2.817 14.740 1.00 97.31 82 CYS A C 1
ATOM 631 O O . CYS A 1 82 ? -6.621 -3.350 15.072 1.00 97.31 82 CYS A O 1
ATOM 633 N N . LYS A 1 83 ? -4.727 -2.299 15.654 1.00 95.56 83 LYS A N 1
ATOM 634 C CA . LYS A 1 83 ? -5.024 -2.275 17.095 1.00 95.56 83 LYS A CA 1
ATOM 635 C C . LYS A 1 83 ? -6.156 -1.314 17.470 1.00 95.56 83 LYS A C 1
ATOM 637 O O . LYS A 1 83 ? -6.743 -1.521 18.527 1.00 95.56 83 LYS A O 1
ATOM 642 N N . THR A 1 84 ? -6.487 -0.318 16.642 1.00 95.81 84 THR A N 1
ATOM 643 C CA . THR A 1 84 ? -7.627 0.585 16.900 1.00 95.81 84 THR A CA 1
ATOM 644 C C . THR A 1 84 ? -8.975 -0.081 16.615 1.00 95.81 84 THR A C 1
ATOM 646 O O . THR A 1 84 ? -10.015 0.410 17.051 1.00 95.81 84 THR A O 1
ATOM 649 N N . VAL A 1 85 ? -8.976 -1.223 15.918 1.00 96.94 85 VAL A N 1
ATOM 650 C CA . VAL A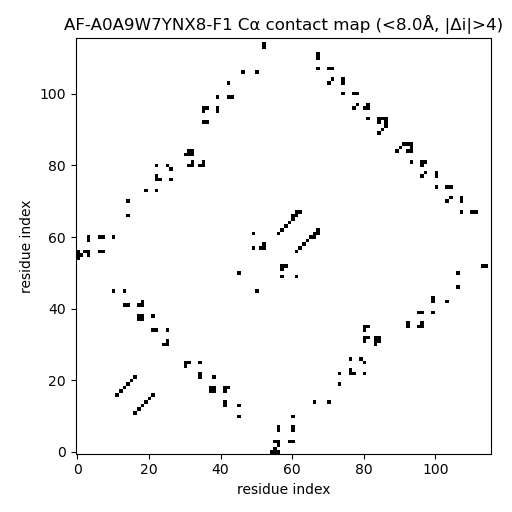 1 85 ? -10.187 -1.988 15.616 1.00 96.94 85 VAL A CA 1
ATOM 651 C C . VAL A 1 85 ? -10.523 -2.931 16.772 1.00 96.94 85 VAL A C 1
ATOM 653 O O . VAL A 1 85 ? -9.798 -3.895 17.043 1.00 96.94 85 VAL A O 1
ATOM 656 N N . ASP A 1 86 ? -11.670 -2.708 17.414 1.00 96.69 86 ASP A N 1
ATOM 657 C CA . ASP A 1 86 ? -12.241 -3.669 18.360 1.00 96.69 86 ASP A CA 1
ATOM 658 C C . ASP A 1 86 ? -12.732 -4.917 17.609 1.00 96.69 86 ASP A C 1
ATOM 660 O O . ASP A 1 86 ? -13.800 -4.921 16.996 1.00 96.69 86 ASP A O 1
ATOM 664 N N . ARG A 1 87 ? -11.963 -6.011 17.690 1.00 96.75 87 ARG A N 1
ATOM 665 C CA . ARG A 1 87 ? -12.261 -7.296 17.032 1.00 96.75 87 ARG A CA 1
ATOM 666 C C . ARG A 1 87 ? -13.611 -7.896 17.444 1.00 96.75 87 ARG A C 1
ATOM 668 O O . ARG A 1 87 ? -14.177 -8.676 16.682 1.00 96.75 87 ARG A O 1
ATOM 675 N N . ARG A 1 88 ? -14.129 -7.585 18.638 1.00 97.31 88 ARG A N 1
ATOM 676 C CA . ARG A 1 88 ? -15.418 -8.120 19.112 1.00 97.31 88 ARG A CA 1
ATOM 677 C C . ARG A 1 88 ? -16.592 -7.447 18.408 1.00 97.31 88 ARG A C 1
ATOM 679 O O . ARG A 1 88 ? -17.598 -8.106 18.174 1.00 97.31 88 ARG A O 1
ATOM 686 N N . LYS A 1 89 ? -16.441 -6.167 18.059 1.00 97.06 89 LYS A N 1
ATOM 687 C CA . LYS A 1 89 ? -17.467 -5.359 17.383 1.00 97.06 89 LYS A CA 1
ATOM 688 C C . LYS A 1 89 ? -17.305 -5.344 15.864 1.00 97.06 89 LYS A C 1
ATOM 690 O O . LYS A 1 89 ? -18.293 -5.402 15.144 1.00 97.06 89 LYS A O 1
ATOM 695 N N . HIS A 1 90 ? -16.066 -5.309 15.379 1.00 97.19 90 HIS A N 1
ATOM 696 C CA . HIS A 1 90 ? -15.722 -5.113 13.970 1.00 97.19 90 HIS A CA 1
ATOM 697 C C . HIS A 1 90 ? -14.731 -6.182 13.493 1.00 97.19 90 HIS A C 1
ATOM 699 O O . HIS A 1 90 ? -13.634 -5.881 13.023 1.00 97.19 90 HIS A O 1
ATOM 705 N N . ARG A 1 91 ? -15.104 -7.460 13.645 1.00 97.69 91 ARG A N 1
ATOM 706 C CA . ARG A 1 91 ? -14.248 -8.604 13.289 1.00 97.69 91 ARG A CA 1
ATOM 707 C C . ARG A 1 91 ? -13.775 -8.559 11.835 1.00 97.69 91 ARG A C 1
ATOM 709 O O . ARG A 1 91 ? -12.582 -8.690 11.609 1.00 97.69 91 ARG A O 1
ATOM 716 N N . SER A 1 92 ? -14.685 -8.343 10.884 1.00 97.69 92 SER A N 1
ATOM 717 C CA . SER A 1 92 ? -14.355 -8.296 9.452 1.00 97.69 92 SER A CA 1
ATOM 718 C C . SER A 1 92 ? -13.350 -7.190 9.131 1.00 97.69 92 SER A C 1
ATOM 720 O O . SER A 1 92 ? -12.358 -7.440 8.456 1.00 97.69 92 SER A O 1
ATOM 722 N N . LEU A 1 93 ? -13.560 -5.990 9.680 1.00 98.06 93 LEU A N 1
ATOM 723 C CA . LEU A 1 93 ? -12.645 -4.860 9.519 1.00 98.06 93 LEU A CA 1
ATOM 724 C C . LEU A 1 93 ? -11.263 -5.172 10.107 1.00 98.06 93 LEU A C 1
ATOM 726 O O . LEU A 1 93 ? -10.236 -4.826 9.524 1.00 98.06 93 LEU A O 1
ATOM 730 N N . ARG A 1 94 ? -11.228 -5.863 11.253 1.00 98.25 94 ARG A N 1
ATOM 731 C CA . ARG A 1 94 ? -9.973 -6.287 11.871 1.00 98.25 94 ARG A CA 1
ATOM 732 C C . ARG A 1 94 ? -9.242 -7.313 11.010 1.00 98.25 94 ARG A C 1
ATOM 734 O O . ARG A 1 94 ? -8.058 -7.126 10.751 1.00 98.25 94 ARG A O 1
ATOM 741 N N . ASP A 1 95 ? -9.939 -8.353 10.563 1.00 98.38 95 ASP A N 1
ATOM 742 C CA . ASP A 1 95 ? -9.361 -9.397 9.716 1.00 98.38 95 ASP A CA 1
ATOM 743 C C . ASP A 1 95 ? -8.849 -8.799 8.391 1.00 98.38 95 ASP A C 1
ATOM 745 O O . ASP A 1 95 ? -7.760 -9.149 7.940 1.00 98.38 95 ASP A O 1
ATOM 749 N N . ARG A 1 96 ? -9.554 -7.806 7.829 1.00 98.25 96 ARG A N 1
ATOM 750 C CA . ARG A 1 96 ? -9.096 -7.050 6.656 1.00 98.25 96 ARG A CA 1
ATOM 751 C C . ARG A 1 96 ? -7.802 -6.275 6.918 1.00 98.25 96 ARG A C 1
ATOM 753 O O . ARG A 1 96 ? -6.883 -6.330 6.106 1.00 98.25 96 ARG A O 1
ATOM 760 N N . CYS A 1 97 ? -7.702 -5.580 8.051 1.00 98.38 97 CYS A N 1
ATOM 761 C CA . CYS A 1 97 ? -6.481 -4.858 8.418 1.00 98.38 97 CYS A CA 1
ATOM 762 C C . CYS A 1 97 ? -5.289 -5.806 8.631 1.00 98.38 97 CYS A C 1
ATOM 764 O O . CYS A 1 97 ? -4.171 -5.531 8.180 1.00 98.38 97 CYS A O 1
ATOM 766 N N . ASP A 1 98 ? -5.530 -6.934 9.307 1.00 98.50 98 ASP A N 1
ATOM 767 C CA . ASP A 1 98 ? -4.511 -7.950 9.564 1.00 98.50 98 ASP A CA 1
ATOM 768 C C . ASP A 1 98 ? -4.018 -8.562 8.232 1.00 98.50 98 ASP A C 1
ATOM 770 O O . ASP A 1 98 ? -2.805 -8.662 8.024 1.00 98.50 98 ASP A O 1
ATOM 774 N N . LEU A 1 99 ? -4.928 -8.864 7.292 1.00 98.56 99 LEU A N 1
ATOM 775 C CA . LEU A 1 99 ? -4.597 -9.345 5.944 1.00 98.56 99 LEU A CA 1
ATOM 776 C C . LEU A 1 99 ? -3.782 -8.319 5.144 1.00 98.56 99 LEU A C 1
ATOM 778 O O . LEU A 1 99 ? -2.726 -8.662 4.618 1.00 98.56 99 LEU A O 1
ATOM 782 N N . ALA A 1 100 ? -4.205 -7.052 5.106 1.00 98.56 100 ALA A N 1
ATOM 783 C CA . ALA A 1 100 ? -3.464 -5.993 4.417 1.00 98.56 100 ALA A CA 1
ATOM 784 C C . ALA A 1 100 ? -2.040 -5.831 4.983 1.00 98.56 100 ALA A C 1
ATOM 786 O O . ALA A 1 100 ? -1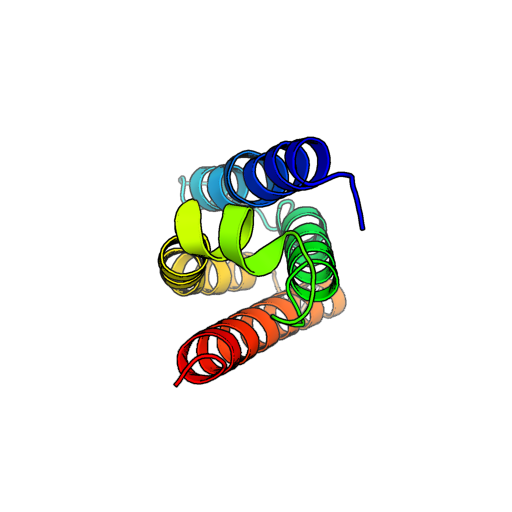.073 -5.656 4.243 1.00 98.56 100 ALA A O 1
ATOM 787 N N . THR A 1 101 ? -1.881 -5.959 6.305 1.00 98.69 101 THR A N 1
ATOM 788 C CA . THR A 1 101 ? -0.567 -5.913 6.966 1.00 98.69 101 THR A CA 1
ATOM 789 C C . THR A 1 101 ? 0.307 -7.117 6.600 1.00 98.69 101 THR A C 1
ATOM 791 O O . THR A 1 101 ? 1.519 -6.969 6.413 1.00 98.69 101 THR A O 1
ATOM 794 N N . GLN A 1 102 ? -0.285 -8.310 6.502 1.00 98.75 102 GLN A N 1
ATOM 795 C CA . GLN A 1 102 ? 0.406 -9.521 6.059 1.00 98.75 102 GLN A CA 1
ATOM 796 C C . GLN A 1 102 ? 0.856 -9.401 4.599 1.00 98.75 102 GLN A C 1
ATOM 798 O O . GLN A 1 102 ? 2.027 -9.652 4.309 1.00 98.75 102 GLN A O 1
ATOM 803 N N . ASN A 1 103 ? -0.035 -8.961 3.711 1.00 98.69 103 ASN A N 1
ATOM 804 C CA . ASN A 1 103 ? 0.255 -8.776 2.292 1.00 98.69 103 ASN A CA 1
ATOM 805 C C . ASN A 1 103 ? 1.328 -7.707 2.076 1.00 98.69 103 ASN A C 1
ATOM 807 O O . ASN A 1 103 ? 2.276 -7.953 1.340 1.00 98.69 103 ASN A O 1
ATOM 811 N N . LEU A 1 104 ? 1.275 -6.583 2.802 1.00 98.75 104 LEU A N 1
ATOM 812 C CA . LEU A 1 104 ? 2.327 -5.563 2.770 1.00 98.75 104 LEU A CA 1
ATOM 813 C C . LEU A 1 104 ? 3.699 -6.153 3.112 1.00 98.75 104 LEU A C 1
ATOM 815 O O . LEU A 1 104 ? 4.684 -5.876 2.428 1.00 98.75 104 LEU A O 1
ATOM 819 N N . ARG A 1 105 ? 3.781 -6.982 4.159 1.00 98.69 105 ARG A N 1
ATOM 820 C CA . ARG A 1 105 ? 5.037 -7.642 4.532 1.00 98.69 105 ARG A CA 1
ATOM 821 C C . ARG A 1 105 ? 5.532 -8.571 3.422 1.00 98.69 105 ARG A C 1
ATOM 823 O O . ARG A 1 105 ? 6.699 -8.474 3.052 1.00 98.69 105 ARG A O 1
ATOM 830 N N . ALA A 1 106 ? 4.662 -9.436 2.907 1.00 98.56 106 ALA A N 1
ATOM 831 C CA . ALA A 1 106 ? 5.009 -10.377 1.845 1.00 98.56 106 ALA A CA 1
ATOM 832 C C . ALA A 1 106 ? 5.461 -9.645 0.572 1.00 98.56 106 ALA A C 1
ATOM 834 O O . ALA A 1 106 ? 6.487 -9.986 -0.008 1.00 98.56 106 ALA A O 1
ATOM 835 N N . PHE A 1 107 ? 4.756 -8.580 0.194 1.00 98.50 107 PHE A N 1
ATOM 836 C CA . PHE A 1 107 ? 5.089 -7.744 -0.952 1.00 98.50 107 PHE A CA 1
ATOM 837 C C . PHE A 1 107 ? 6.458 -7.067 -0.795 1.00 98.50 107 PHE A C 1
ATOM 839 O O . PHE A 1 107 ? 7.267 -7.068 -1.720 1.00 98.50 107 PHE A O 1
ATOM 846 N N . ILE A 1 108 ? 6.771 -6.536 0.392 1.00 98.19 108 ILE A N 1
ATOM 847 C CA . ILE A 1 108 ? 8.093 -5.962 0.690 1.00 98.19 108 ILE A CA 1
ATOM 848 C C . ILE A 1 108 ? 9.204 -7.006 0.544 1.00 98.19 108 ILE A C 1
ATOM 850 O O . ILE A 1 108 ? 10.272 -6.682 0.020 1.00 98.19 108 ILE A O 1
ATOM 854 N N . GLU A 1 109 ? 8.986 -8.220 1.055 1.00 97.69 109 GLU A N 1
ATOM 855 C CA . GLU A 1 109 ? 9.947 -9.324 0.969 1.00 97.69 109 GLU A CA 1
ATOM 856 C C . GLU A 1 109 ? 10.157 -9.731 -0.498 1.00 97.69 109 GLU A C 1
ATOM 858 O O . GLU A 1 109 ? 11.298 -9.747 -0.960 1.00 97.69 109 GLU A O 1
ATOM 863 N N . TYR A 1 110 ? 9.069 -9.917 -1.248 1.00 97.81 110 TYR A N 1
ATOM 864 C CA . TYR A 1 110 ? 9.073 -10.208 -2.683 1.00 97.81 110 TYR A CA 1
ATOM 865 C C . TYR A 1 110 ? 9.846 -9.159 -3.498 1.00 97.81 110 TYR A C 1
ATOM 867 O O . TYR A 1 110 ? 10.838 -9.485 -4.154 1.00 97.81 110 TYR A O 1
ATOM 875 N N . LYS A 1 111 ? 9.473 -7.875 -3.400 1.00 96.88 111 LYS A N 1
ATOM 876 C CA . LYS A 1 111 ? 10.123 -6.789 -4.159 1.00 96.88 111 LYS A CA 1
ATOM 877 C C . LYS A 1 111 ? 11.589 -6.588 -3.774 1.00 96.88 111 LYS A C 1
ATOM 879 O O . LYS A 1 111 ? 12.368 -6.057 -4.561 1.00 96.88 111 LYS A O 1
ATOM 884 N N . ALA A 1 112 ? 11.993 -6.988 -2.567 1.00 95.31 112 ALA A N 1
ATOM 885 C CA . ALA A 1 112 ? 13.389 -6.918 -2.139 1.00 95.31 112 ALA A CA 1
ATOM 886 C C . ALA A 1 112 ? 14.284 -7.983 -2.792 1.00 95.31 112 ALA 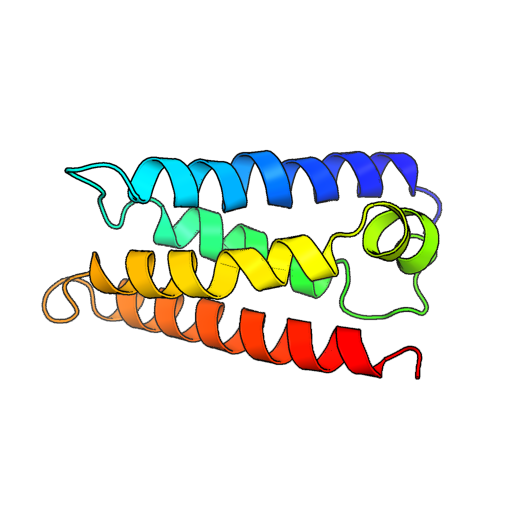A C 1
ATOM 888 O O . ALA A 1 112 ? 15.507 -7.817 -2.796 1.00 95.31 112 ALA A O 1
ATOM 889 N N . THR A 1 113 ? 13.702 -9.078 -3.283 1.00 94.94 113 THR A N 1
ATOM 890 C CA . THR A 1 113 ? 14.426 -10.181 -3.926 1.00 94.94 113 THR A CA 1
ATOM 891 C C . THR A 1 113 ? 14.208 -10.254 -5.424 1.00 94.94 113 THR A C 1
ATOM 893 O O . THR A 1 113 ? 15.055 -10.813 -6.097 1.00 94.94 113 THR A O 1
ATOM 896 N N . GLU A 1 114 ? 13.129 -9.670 -5.941 1.00 93.44 114 GLU A N 1
ATOM 897 C CA . GLU A 1 114 ? 12.746 -9.719 -7.357 1.00 93.44 114 GLU A CA 1
ATOM 898 C C . GLU A 1 114 ? 13.913 -9.431 -8.315 1.00 93.44 114 GLU A C 1
ATOM 900 O O . GLU A 1 114 ? 14.092 -10.123 -9.304 1.00 93.44 114 GLU A O 1
ATOM 905 N N . ARG A 1 115 ? 14.724 -8.414 -8.006 1.00 82.94 115 ARG A N 1
ATOM 906 C CA . ARG A 1 115 ? 15.800 -7.911 -8.877 1.00 82.94 115 ARG A CA 1
ATOM 907 C C . ARG A 1 115 ? 17.200 -8.392 -8.474 1.00 82.94 115 ARG A C 1
ATOM 909 O O . ARG A 1 115 ? 18.184 -7.809 -8.927 1.00 82.94 115 ARG A O 1
ATOM 916 N N . LYS A 1 116 ? 17.291 -9.362 -7.562 1.00 76.94 116 LYS A N 1
ATOM 917 C CA . LYS A 1 116 ? 18.555 -10.016 -7.199 1.00 76.94 116 LYS A CA 1
ATOM 918 C C . LYS A 1 116 ? 18.813 -11.191 -8.126 1.00 76.94 116 LYS A C 1
ATOM 920 O O . LYS A 1 116 ? 19.988 -11.337 -8.515 1.00 76.94 116 LYS A O 1
#

Foldseek 3Di:
DPPLVVLQVLLCCLLVPLAVVLLVVLVDPPRALPSLVSNLVSLVVNCVSQVDPVDPNNCVHVVVVVVLVSLVVRLVSLVVSLVRDDCVVCVVSSVSSVVSSVVSVVSSVCVVPVVD

Radius of gyration: 14.55 Å; Cα contacts (8 Å, |Δi|>4): 116; chains: 1; bounding box: 36×22×43 Å

Sequence (116 aa):
PGHVDANRRIGLFLVD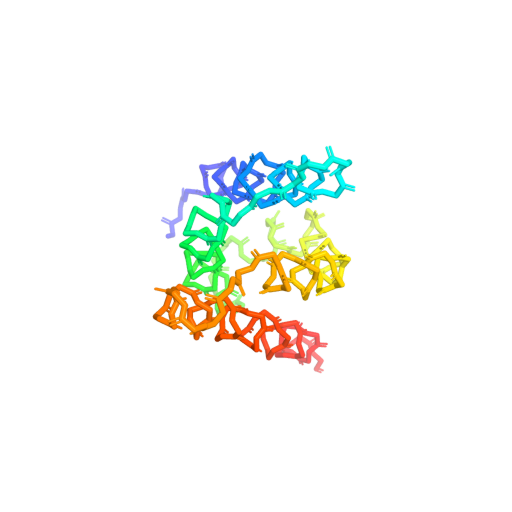HVIAASLQANAQPGGTCAAVEPVAEALDLLFDIYGDM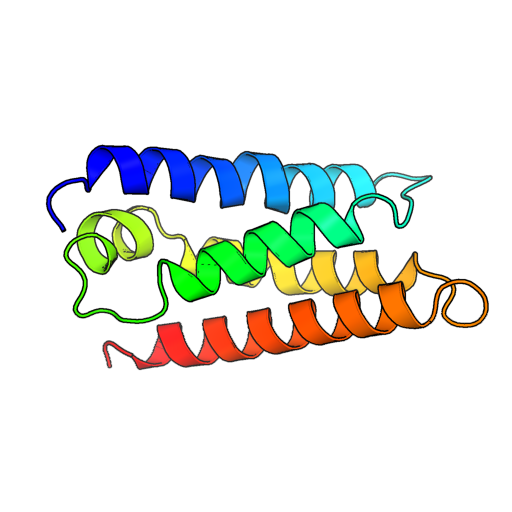AYDYDEPVFVREKLLPRLRQMLAPMRSLCKTVDRRKHRSLRDRCDLATQNLRAFIEYKATERK

Secondary structure (DSSP, 8-state):
---HHHHHHHHHHIIIIIIIHHHHHHTSTT--GGGHHHHHHHHHHHHHHHS-TTSTTIIIIIITTTHHHHHHHHHHHHHHHHHTS-TTT-HHHHHHHHHHHHHHHHHHHHHHHTT-

pLDDT: mean 95.56, std 5.08, range [62.81, 98.75]

Solvent-accessible surface area (backbone atoms only — not comparable to full-atom values): 6489 Å² total; per-residue (Å²): 131,94,50,50,71,59,50,39,54,52,53,50,44,39,49,52,64,45,36,46,43,42,46,56,59,42,70,41,93,85,43,58,48,79,49,47,60,62,33,38,54,44,48,53,53,48,47,70,70,66,69,48,74,87,45,83,40,29,57,77,30,45,57,71,68,45,43,64,68,52,56,62,66,42,55,62,48,46,57,54,49,37,67,51,35,55,52,91,83,38,43,69,64,26,54,49,36,52,48,41,50,50,51,52,53,51,49,53,56,48,68,72,49,73,87,111